Protein AF-X1E835-F1 (afdb_monomer_lite)

pLDDT: mean 95.07, std 3.06, range [75.44, 98.19]

Radius of gyration: 13.01 Å; chains: 1; bounding box: 33×22×33 Å

Secondary structure (DSSP, 8-state):
----------TT--TTS-EEEEEE--SEEEEEEEE-PPTTSTT--EEEEEETTEEEES-STT--EE-SS--EEEEEEEEE-SSS-EEEEEE-

Foldseek 3Di:
DDWDDDWDWDPPQDLVHWGKDKTADDQFWQFKDKDFAEADPQQPKWKFKDDPRDTPPPPDPPDTDTDHGDMDMDTDTGGDHDPPRMIMITMD

Sequence (92 aa):
MLFQASITIPKSTPESNPTFATMTIAHGIITKMMVRPRAGHAALAHLVILHHGHQIAPSTENMEFHGDTFPIDWEEYYESYQPPYELRLKGW

Structure (mmCIF, N/CA/C/O backbone):
data_AF-X1E835-F1
#
_entry.id   AF-X1E835-F1
#
loop_
_atom_site.group_PDB
_atom_site.id
_atom_site.type_symbol
_atom_site.label_atom_id
_atom_site.label_alt_id
_atom_site.label_comp_id
_atom_site.label_asym_id
_atom_site.label_entity_id
_atom_site.label_seq_id
_atom_site.pdbx_PDB_ins_code
_atom_site.Cartn_x
_atom_site.Cartn_y
_atom_site.Cartn_z
_atom_site.occupancy
_atom_site.B_iso_or_equiv
_atom_site.auth_seq_id
_atom_site.auth_comp_id
_atom_site.auth_asym_id
_atom_site.auth_atom_id
_atom_site.pdbx_PDB_model_num
ATOM 1 N N . MET A 1 1 ? -17.797 0.729 2.041 1.00 75.44 1 MET A N 1
ATOM 2 C CA . MET A 1 1 ? -17.535 1.943 1.233 1.00 75.44 1 MET A CA 1
ATOM 3 C C . MET A 1 1 ? -16.260 1.708 0.437 1.00 75.44 1 MET A C 1
ATOM 5 O O . MET A 1 1 ? -15.398 1.006 0.948 1.00 75.44 1 MET A O 1
ATOM 9 N N . LEU A 1 2 ? -16.158 2.214 -0.795 1.00 89.75 2 LEU A N 1
ATOM 10 C CA . LEU A 1 2 ? -14.980 2.029 -1.650 1.00 89.75 2 LEU A CA 1
ATOM 11 C C . LEU A 1 2 ? -14.302 3.381 -1.880 1.00 89.75 2 LEU A C 1
ATOM 13 O O . LEU A 1 2 ? -14.970 4.343 -2.251 1.00 89.75 2 LEU A O 1
ATOM 17 N N . PHE A 1 3 ? -12.989 3.426 -1.669 1.00 95.00 3 PHE A N 1
ATOM 18 C CA . PHE A 1 3 ? -12.138 4.592 -1.898 1.00 95.00 3 PHE A CA 1
ATOM 19 C C . PHE A 1 3 ? -11.059 4.240 -2.915 1.00 95.00 3 PHE A C 1
ATOM 21 O O . PHE A 1 3 ? -10.649 3.083 -3.013 1.00 95.00 3 PHE A O 1
ATOM 28 N N . GLN A 1 4 ? -10.602 5.233 -3.671 1.00 96.19 4 GLN A N 1
ATOM 29 C CA . GLN A 1 4 ? -9.553 5.046 -4.662 1.00 96.19 4 GLN A CA 1
ATOM 30 C C . GLN A 1 4 ? -8.703 6.309 -4.771 1.00 96.19 4 GLN A C 1
ATOM 32 O O . GLN A 1 4 ? -9.227 7.419 -4.833 1.00 96.19 4 GLN A O 1
ATOM 37 N N . ALA A 1 5 ? -7.395 6.114 -4.887 1.00 96.62 5 ALA A N 1
ATOM 38 C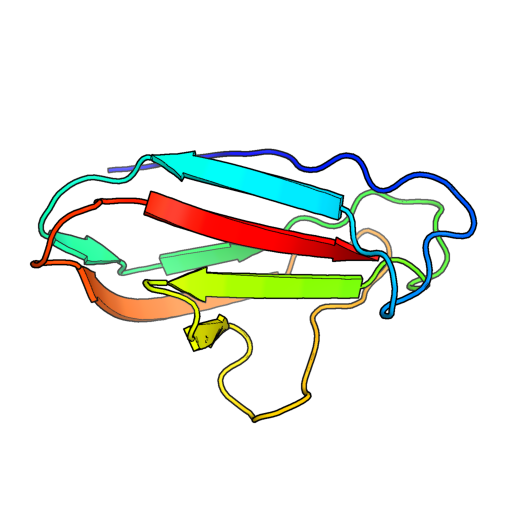 CA . ALA A 1 5 ? -6.448 7.121 -5.335 1.00 96.62 5 ALA A CA 1
ATOM 39 C C . ALA A 1 5 ? -5.486 6.504 -6.357 1.00 96.62 5 ALA A C 1
ATOM 41 O O . ALA A 1 5 ? -5.436 5.287 -6.548 1.00 96.62 5 ALA A O 1
ATOM 42 N N . SER A 1 6 ? -4.740 7.347 -7.059 1.00 96.75 6 SER A N 1
ATOM 43 C CA . SER A 1 6 ? -3.680 6.925 -7.973 1.00 96.75 6 SER A CA 1
ATOM 44 C C . SER A 1 6 ? -2.451 7.787 -7.736 1.00 96.75 6 SER A C 1
ATOM 46 O O . SER A 1 6 ? -2.571 8.978 -7.458 1.00 96.75 6 SER A O 1
ATOM 48 N N . ILE A 1 7 ? -1.279 7.172 -7.845 1.00 96.88 7 ILE A N 1
ATOM 49 C CA . ILE A 1 7 ? 0.016 7.839 -7.767 1.00 96.88 7 ILE A CA 1
ATOM 50 C C . ILE A 1 7 ? 0.738 7.635 -9.097 1.00 96.88 7 ILE A C 1
ATOM 52 O O . ILE A 1 7 ? 0.744 6.533 -9.644 1.00 96.88 7 ILE A O 1
ATOM 56 N N . THR A 1 8 ? 1.324 8.708 -9.620 1.00 96.50 8 THR A N 1
ATOM 57 C CA . THR A 1 8 ? 2.186 8.660 -10.802 1.00 96.50 8 THR A CA 1
ATOM 58 C C . THR A 1 8 ? 3.617 8.806 -10.325 1.00 96.50 8 THR A C 1
ATOM 60 O O . THR A 1 8 ? 3.988 9.877 -9.855 1.00 96.50 8 THR A O 1
ATOM 63 N N . ILE A 1 9 ? 4.400 7.738 -10.438 1.00 96.69 9 ILE A N 1
ATOM 64 C CA . ILE A 1 9 ? 5.818 7.721 -10.078 1.00 96.69 9 ILE A CA 1
ATOM 65 C C . ILE A 1 9 ? 6.618 8.043 -11.350 1.00 96.69 9 ILE A C 1
ATOM 67 O O . ILE A 1 9 ? 6.516 7.295 -12.329 1.00 96.69 9 ILE A O 1
ATOM 71 N N . PRO A 1 10 ? 7.346 9.173 -11.407 1.00 96.06 10 PRO A N 1
ATOM 72 C CA . PRO A 1 10 ? 8.206 9.482 -12.542 1.00 96.06 10 PRO A CA 1
ATOM 73 C C . PRO A 1 10 ? 9.304 8.430 -12.738 1.00 96.06 10 PRO A C 1
ATOM 75 O O . PRO A 1 10 ? 9.693 7.709 -11.827 1.00 96.06 10 PRO A O 1
ATOM 78 N N . LYS A 1 11 ? 9.855 8.354 -13.951 1.00 94.31 11 LYS A N 1
ATOM 79 C CA . LYS A 1 11 ? 11.011 7.488 -14.202 1.00 94.31 11 LYS A CA 1
ATOM 80 C C . LYS A 1 11 ? 12.211 7.957 -13.367 1.00 94.31 11 LYS A C 1
ATOM 82 O O . LYS A 1 11 ? 12.460 9.158 -13.281 1.00 94.31 11 LYS A O 1
ATOM 87 N N . SER A 1 12 ? 12.995 7.006 -12.858 1.00 94.81 12 SER A N 1
ATOM 88 C CA . SER A 1 12 ? 14.221 7.266 -12.088 1.00 94.81 12 SER A CA 1
ATOM 89 C C . SER A 1 12 ? 13.97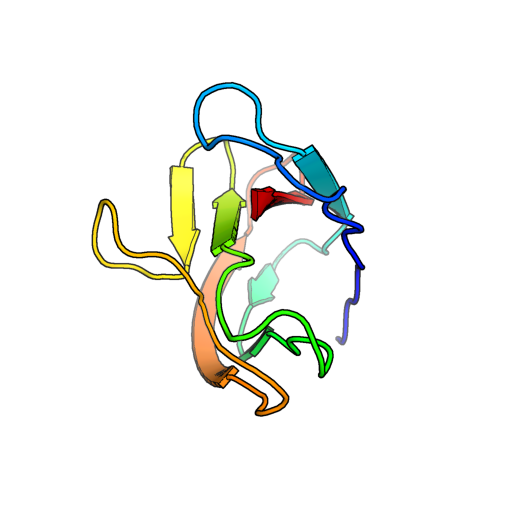8 8.033 -10.782 1.00 94.81 12 SER A C 1
ATOM 91 O O . SER A 1 12 ? 14.812 8.847 -10.384 1.00 94.81 12 SER A O 1
ATOM 93 N N . THR A 1 13 ? 12.846 7.795 -10.121 1.00 97.75 13 THR A N 1
ATOM 94 C CA . THR A 1 13 ? 12.580 8.313 -8.779 1.00 97.75 13 THR A CA 1
ATOM 95 C C . THR A 1 13 ? 13.320 7.442 -7.751 1.00 97.75 13 THR A C 1
ATOM 97 O O . THR A 1 13 ? 13.121 6.236 -7.705 1.00 97.75 13 THR A O 1
ATOM 100 N N . PRO A 1 14 ? 14.262 7.991 -6.965 1.00 97.12 14 PRO A N 1
ATOM 101 C CA . PRO A 1 14 ? 14.941 7.216 -5.933 1.00 97.12 14 PRO A CA 1
ATOM 102 C C . PRO A 1 14 ? 14.122 7.213 -4.639 1.00 97.12 14 PRO A C 1
ATOM 104 O O . PRO A 1 14 ? 13.403 8.169 -4.349 1.00 97.12 14 PRO A O 1
ATOM 107 N N . GLU A 1 15 ? 14.314 6.200 -3.795 1.00 96.25 15 GLU A N 1
ATOM 108 C CA . GLU A 1 15 ? 13.656 6.131 -2.482 1.00 96.25 15 GLU A CA 1
ATOM 109 C C . GLU A 1 15 ? 13.967 7.352 -1.596 1.00 96.25 15 GLU A C 1
ATOM 111 O O . GLU A 1 15 ? 13.126 7.803 -0.818 1.00 96.25 15 GLU A O 1
ATOM 116 N N . SER A 1 16 ? 15.164 7.930 -1.749 1.00 96.75 16 SER A N 1
ATOM 117 C CA . SER A 1 16 ? 15.594 9.144 -1.045 1.00 96.75 16 SER A CA 1
ATOM 118 C C . SER A 1 16 ? 14.856 10.415 -1.484 1.00 96.75 16 SER A C 1
ATOM 120 O O . SER A 1 16 ? 14.925 11.426 -0.786 1.00 96.75 16 SER A O 1
ATOM 122 N N . ASN A 1 17 ? 14.144 10.380 -2.614 1.00 97.62 17 ASN A N 1
ATOM 123 C CA . ASN A 1 17 ? 13.310 11.472 -3.110 1.00 97.62 17 ASN A CA 1
ATOM 124 C C . ASN A 1 17 ? 12.000 10.920 -3.711 1.00 97.62 17 ASN A C 1
ATOM 126 O O . ASN A 1 17 ? 11.819 10.967 -4.932 1.00 97.62 17 ASN A O 1
ATOM 130 N N . PRO A 1 18 ? 11.103 10.365 -2.874 1.00 97.88 18 PRO A N 1
ATOM 131 C CA . PRO A 1 18 ? 9.921 9.651 -3.330 1.00 97.88 18 PRO A CA 1
ATOM 132 C C . PRO A 1 18 ? 8.789 10.614 -3.710 1.00 97.88 18 PRO A C 1
ATOM 134 O O . PRO A 1 18 ? 8.704 11.751 -3.242 1.00 97.88 18 PRO A O 1
ATOM 137 N N . THR A 1 19 ? 7.858 10.120 -4.517 1.00 98.12 19 THR A N 1
ATOM 138 C CA . THR A 1 19 ? 6.597 10.797 -4.827 1.00 98.12 19 THR A CA 1
ATOM 139 C C . THR A 1 19 ? 5.531 10.424 -3.800 1.00 98.12 19 THR A C 1
ATOM 141 O O . THR A 1 19 ? 5.480 9.290 -3.320 1.00 98.12 19 THR A O 1
ATOM 144 N N . PHE A 1 20 ? 4.646 11.370 -3.481 1.00 98.06 20 PHE A N 1
ATOM 145 C CA . PHE A 1 20 ? 3.525 11.137 -2.576 1.00 98.06 20 PHE A CA 1
ATOM 146 C C . PHE A 1 20 ? 2.180 11.428 -3.237 1.00 98.06 20 PHE A C 1
ATOM 148 O O . PHE A 1 20 ? 2.050 12.375 -4.010 1.00 98.06 20 PHE A O 1
ATOM 155 N N . ALA A 1 21 ? 1.163 10.657 -2.860 1.00 98.19 21 ALA A N 1
ATOM 156 C CA . ALA A 1 21 ? -0.240 10.966 -3.118 1.00 98.19 21 ALA A CA 1
ATOM 157 C C . ALA A 1 21 ? -1.067 10.729 -1.849 1.00 98.19 21 ALA A C 1
ATOM 159 O O . ALA A 1 21 ? -0.739 9.858 -1.046 1.00 98.19 21 ALA A O 1
ATOM 160 N N . THR A 1 22 ? -2.144 11.488 -1.671 1.00 97.75 22 THR A N 1
ATOM 161 C CA . THR A 1 22 ? -3.030 11.366 -0.507 1.00 97.75 22 THR A CA 1
ATOM 162 C C . THR A 1 22 ? -4.378 10.801 -0.937 1.00 97.75 22 THR A C 1
ATOM 164 O O . THR A 1 22 ? -4.958 11.248 -1.926 1.00 97.75 22 THR A O 1
ATOM 167 N N . MET A 1 23 ? -4.883 9.826 -0.186 1.00 96.69 23 MET A N 1
ATOM 168 C CA . MET A 1 23 ? -6.208 9.240 -0.348 1.00 96.69 23 MET A CA 1
ATOM 169 C C . MET A 1 23 ? -7.054 9.553 0.880 1.00 96.69 23 MET A C 1
ATOM 171 O O . MET A 1 23 ? -6.797 9.025 1.959 1.00 96.69 23 MET A O 1
ATOM 175 N N . THR A 1 24 ? -8.081 10.381 0.718 1.00 96.38 24 THR A N 1
ATOM 176 C CA . THR A 1 24 ? -9.051 10.637 1.787 1.00 96.38 24 THR A CA 1
ATOM 177 C C . THR A 1 24 ? -9.949 9.418 1.982 1.00 96.38 24 THR A C 1
ATOM 179 O O . THR A 1 24 ? -10.503 8.881 1.020 1.00 96.38 24 THR A O 1
ATOM 182 N N . ILE A 1 25 ? -10.097 8.997 3.233 1.00 95.38 25 ILE A N 1
ATOM 183 C CA . ILE A 1 25 ? -10.957 7.896 3.669 1.00 95.38 25 ILE A CA 1
ATOM 184 C C . ILE A 1 25 ? -12.013 8.414 4.658 1.00 95.38 25 ILE A C 1
ATOM 186 O O . ILE A 1 25 ? -12.042 9.598 4.993 1.00 95.38 25 ILE A O 1
ATOM 190 N N . ALA A 1 26 ? -12.919 7.545 5.103 1.00 94.62 26 ALA A N 1
ATOM 191 C CA . ALA A 1 26 ? -13.873 7.863 6.165 1.00 94.62 26 ALA A CA 1
ATOM 192 C C . ALA A 1 26 ? -13.415 7.280 7.503 1.00 94.62 26 ALA A C 1
ATOM 194 O O . ALA A 1 26 ? -12.698 6.282 7.539 1.00 94.62 26 ALA A O 1
ATOM 195 N N . HIS A 1 27 ? -13.922 7.866 8.587 1.00 95.38 27 HIS A N 1
ATOM 196 C CA . HIS A 1 27 ? -13.875 7.275 9.919 1.00 95.38 27 HIS A CA 1
ATOM 197 C C . HIS A 1 27 ? -14.477 5.861 9.906 1.00 95.38 27 HIS A C 1
ATOM 199 O O . HIS A 1 27 ? -15.646 5.690 9.541 1.00 95.38 27 HIS A O 1
ATOM 205 N N . GLY A 1 28 ? -13.713 4.857 10.334 1.00 95.38 28 GLY A N 1
ATOM 206 C CA . GLY A 1 28 ? -14.183 3.475 10.389 1.00 95.38 28 GLY A CA 1
ATOM 207 C C . GLY A 1 28 ? -13.064 2.444 10.292 1.00 95.38 28 GLY A C 1
ATOM 208 O O . GLY A 1 28 ? -11.925 2.711 10.658 1.00 95.38 28 GLY A O 1
ATOM 209 N N . ILE A 1 29 ? -13.408 1.255 9.797 1.00 96.00 29 ILE A N 1
ATOM 210 C CA . ILE A 1 29 ? -12.487 0.124 9.641 1.00 96.00 29 ILE A CA 1
ATOM 211 C C . ILE A 1 29 ? -12.288 -0.145 8.150 1.00 96.00 29 ILE A C 1
ATOM 213 O O . ILE A 1 29 ? -13.258 -0.289 7.401 1.00 96.00 29 ILE A O 1
ATOM 217 N N . ILE A 1 30 ? -11.032 -0.225 7.719 1.00 95.69 30 ILE A N 1
ATOM 218 C CA . ILE A 1 30 ? -10.659 -0.712 6.394 1.00 95.69 30 ILE A CA 1
ATOM 219 C C . ILE A 1 30 ? -10.692 -2.232 6.453 1.00 95.69 30 ILE A C 1
ATOM 221 O O . ILE A 1 30 ? -9.915 -2.846 7.180 1.00 95.69 30 ILE A O 1
ATOM 225 N N . THR A 1 31 ? -11.599 -2.822 5.681 1.00 96.88 31 THR A N 1
ATOM 226 C CA . THR A 1 31 ? -11.802 -4.275 5.662 1.00 96.88 31 THR A CA 1
ATOM 227 C C . THR A 1 31 ? -11.103 -4.969 4.496 1.00 96.88 31 THR A C 1
ATOM 229 O O . THR A 1 31 ? -11.014 -6.188 4.457 1.00 96.88 31 THR A O 1
ATOM 232 N N . LYS A 1 32 ? -10.659 -4.208 3.491 1.00 96.38 32 LYS A N 1
ATOM 233 C CA . LYS A 1 32 ? -10.024 -4.744 2.286 1.00 96.38 32 LYS A CA 1
ATOM 234 C C . LYS A 1 32 ? -9.119 -3.702 1.652 1.00 96.38 32 LYS A C 1
ATOM 236 O O . LYS A 1 32 ? -9.524 -2.545 1.507 1.00 96.38 32 LYS A O 1
ATOM 241 N N . MET A 1 33 ? -7.939 -4.127 1.216 1.00 96.19 33 MET A N 1
ATOM 242 C CA . MET A 1 33 ? -7.016 -3.299 0.445 1.00 96.19 33 MET A CA 1
ATOM 243 C C . MET A 1 33 ? -6.737 -3.926 -0.921 1.00 96.19 33 MET A C 1
ATOM 245 O O . MET A 1 33 ? -6.772 -5.143 -1.099 1.00 96.19 33 MET A O 1
ATOM 249 N N . MET A 1 34 ? -6.500 -3.066 -1.911 1.00 96.50 34 MET A N 1
ATOM 250 C CA . MET A 1 34 ? -6.166 -3.459 -3.277 1.00 96.50 34 MET A CA 1
ATOM 251 C C . MET A 1 34 ? -5.116 -2.501 -3.835 1.00 96.50 34 MET A C 1
ATOM 253 O O . MET A 1 34 ? -5.374 -1.304 -3.968 1.00 96.50 34 MET A O 1
ATOM 257 N N . VAL A 1 35 ? -3.965 -3.034 -4.228 1.00 96.31 35 VAL A N 1
ATOM 258 C CA . VAL A 1 35 ? -2.922 -2.321 -4.970 1.00 96.31 35 VAL A CA 1
ATOM 259 C C . VAL A 1 35 ? -2.935 -2.829 -6.408 1.00 96.31 35 VAL A C 1
ATOM 261 O O . VAL A 1 35 ? -2.976 -4.031 -6.656 1.00 96.31 35 VAL A O 1
ATOM 264 N N . ARG A 1 36 ? -2.946 -1.914 -7.382 1.00 95.69 36 ARG A N 1
ATOM 265 C CA . ARG A 1 36 ? -3.046 -2.249 -8.813 1.00 95.69 36 ARG A CA 1
ATOM 266 C C . ARG A 1 36 ? -1.877 -1.641 -9.597 1.00 95.69 36 ARG A C 1
ATOM 2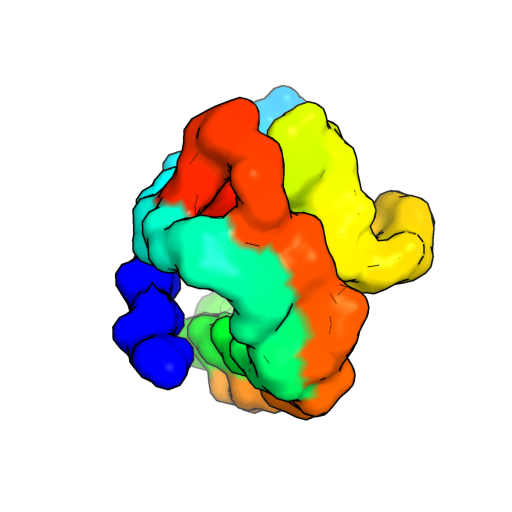68 O O . ARG A 1 36 ? -2.046 -0.555 -10.159 1.00 95.69 36 ARG A O 1
ATOM 275 N N . PRO A 1 37 ? -0.707 -2.306 -9.633 1.00 93.88 37 PRO A N 1
ATOM 276 C CA . PRO A 1 37 ? 0.420 -1.896 -10.467 1.00 93.88 37 PRO A CA 1
ATOM 277 C C . PRO A 1 37 ? 0.017 -1.827 -11.945 1.00 93.88 37 PRO A C 1
ATOM 279 O O . PRO A 1 37 ? -0.762 -2.649 -12.434 1.00 93.88 37 PRO A O 1
ATOM 282 N N . ARG A 1 38 ? 0.529 -0.833 -12.673 1.00 92.56 38 ARG A N 1
ATOM 283 C CA . ARG A 1 38 ? 0.325 -0.733 -14.126 1.00 92.56 38 ARG A CA 1
ATOM 284 C C . ARG A 1 38 ? 1.404 -1.537 -14.841 1.00 92.56 38 ARG A C 1
ATOM 286 O O . ARG A 1 38 ? 2.516 -1.646 -14.352 1.00 92.56 38 ARG A O 1
ATOM 293 N N . ALA A 1 39 ? 1.081 -2.091 -16.003 1.00 92.69 39 ALA A N 1
ATOM 294 C CA . ALA A 1 39 ? 2.062 -2.832 -16.783 1.00 92.69 39 ALA A CA 1
ATOM 295 C C . ALA A 1 39 ? 3.186 -1.917 -17.310 1.00 92.69 39 ALA A C 1
ATOM 297 O O . ALA A 1 39 ? 2.923 -0.764 -17.666 1.00 92.69 39 ALA A O 1
ATOM 298 N N . GLY A 1 40 ? 4.401 -2.454 -17.451 1.00 90.69 40 GLY A N 1
ATOM 299 C CA . GLY A 1 40 ? 5.464 -1.850 -18.269 1.00 90.69 40 GLY A CA 1
ATOM 300 C C . GLY A 1 40 ? 6.590 -1.156 -17.504 1.00 90.69 40 GLY A C 1
ATOM 301 O O . GLY A 1 40 ? 7.443 -0.527 -18.129 1.00 90.69 40 GLY A O 1
ATOM 302 N N . HIS A 1 41 ? 6.621 -1.282 -16.177 1.00 90.44 41 HIS A N 1
ATOM 303 C CA . HIS A 1 41 ? 7.715 -0.775 -15.344 1.00 90.44 41 HIS A CA 1
ATOM 304 C C . HIS A 1 41 ? 8.621 -1.881 -14.775 1.00 90.44 41 HIS A C 1
ATOM 306 O O . HIS A 1 41 ? 9.462 -1.583 -13.933 1.00 90.44 41 HIS A O 1
ATOM 312 N N . ALA A 1 42 ? 8.475 -3.139 -15.218 1.00 92.69 42 ALA A N 1
ATOM 313 C CA . ALA A 1 42 ? 9.357 -4.262 -14.873 1.00 92.69 42 ALA A CA 1
ATOM 314 C C . ALA A 1 42 ? 9.556 -4.459 -13.357 1.00 92.69 42 ALA A C 1
ATOM 316 O O . ALA A 1 42 ? 10.650 -4.785 -12.908 1.00 92.69 42 ALA A O 1
ATOM 317 N N . ALA A 1 43 ? 8.500 -4.216 -12.569 1.00 92.38 43 ALA A N 1
ATOM 318 C CA . ALA A 1 43 ? 8.519 -4.246 -11.103 1.00 92.38 43 ALA A CA 1
ATOM 319 C C . ALA A 1 43 ? 9.523 -3.281 -10.431 1.00 92.38 43 ALA A C 1
ATOM 321 O O . ALA A 1 43 ? 9.837 -3.459 -9.263 1.00 92.38 43 ALA A O 1
ATOM 322 N N . LEU A 1 44 ? 9.978 -2.240 -11.139 1.00 94.75 44 LEU A N 1
ATOM 323 C CA . LEU A 1 44 ? 10.887 -1.206 -10.616 1.00 94.75 44 LEU A CA 1
ATOM 324 C C . LEU A 1 44 ? 10.177 -0.038 -9.922 1.00 94.75 44 LEU A C 1
ATOM 326 O O . LEU A 1 44 ? 10.840 0.896 -9.495 1.00 94.75 44 LEU A O 1
ATOM 330 N N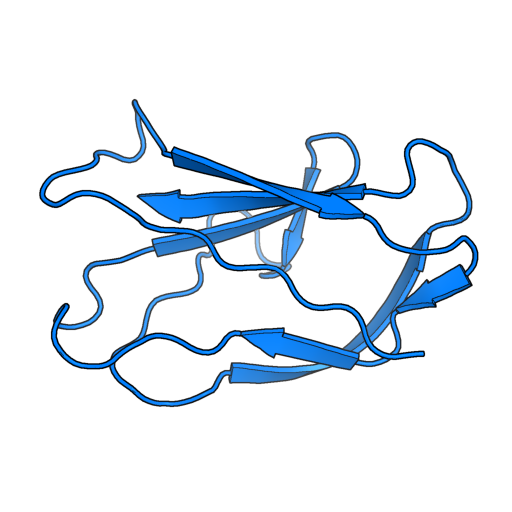 . ALA A 1 45 ? 8.843 -0.042 -9.896 1.00 95.44 45 ALA A N 1
ATOM 331 C CA . ALA A 1 45 ? 8.075 0.957 -9.170 1.00 95.44 45 ALA A CA 1
ATOM 332 C C . ALA A 1 45 ? 7.679 0.354 -7.827 1.00 95.44 45 ALA A C 1
ATOM 334 O O . ALA A 1 45 ? 7.061 -0.717 -7.784 1.00 95.44 45 ALA A O 1
ATOM 335 N N . HIS A 1 46 ? 8.032 1.059 -6.765 1.00 96.75 46 HIS A N 1
ATOM 336 C CA . HIS A 1 46 ? 7.856 0.631 -5.391 1.00 96.75 46 HIS A CA 1
ATOM 337 C C . HIS A 1 46 ? 6.774 1.484 -4.730 1.00 96.75 46 HIS A C 1
ATOM 339 O O . HIS A 1 46 ? 6.581 2.656 -5.069 1.00 96.75 46 HIS A O 1
ATOM 345 N N . LEU A 1 47 ? 6.030 0.901 -3.793 1.00 97.62 47 LEU A N 1
ATOM 346 C CA . LEU A 1 47 ? 4.958 1.589 -3.083 1.00 97.62 47 LEU A CA 1
ATOM 347 C C . LEU A 1 47 ? 4.863 1.125 -1.631 1.00 97.62 47 LEU A C 1
ATOM 349 O O . LEU A 1 47 ? 4.852 -0.068 -1.337 1.00 97.62 47 LEU A O 1
ATOM 353 N N . VAL A 1 48 ? 4.673 2.087 -0.735 1.00 97.94 48 VAL A N 1
ATOM 354 C CA . VAL A 1 48 ? 4.295 1.875 0.663 1.00 97.94 48 VAL A CA 1
ATOM 355 C C . VAL A 1 48 ? 3.079 2.745 0.983 1.00 97.94 48 VAL A C 1
ATOM 357 O O . VAL A 1 48 ? 2.967 3.883 0.518 1.00 97.94 48 VAL A O 1
ATOM 360 N N . ILE A 1 49 ? 2.155 2.216 1.781 1.00 97.50 49 ILE A N 1
ATOM 361 C CA . ILE A 1 49 ? 0.978 2.931 2.279 1.00 97.50 49 ILE A CA 1
ATOM 362 C C . ILE A 1 49 ? 1.220 3.309 3.737 1.00 97.50 49 ILE A C 1
ATOM 364 O O . ILE A 1 49 ? 1.509 2.458 4.584 1.00 97.50 49 ILE A O 1
ATOM 368 N N . LEU A 1 50 ? 1.078 4.600 4.017 1.00 97.25 50 LEU A N 1
ATOM 369 C CA . LEU A 1 50 ? 1.299 5.203 5.319 1.00 97.25 50 LEU A CA 1
ATOM 370 C C . LEU A 1 50 ? -0.017 5.729 5.906 1.00 97.25 50 LEU A C 1
ATOM 372 O O . LEU A 1 50 ? -0.829 6.320 5.193 1.00 97.25 50 LEU A O 1
ATOM 376 N N . HIS A 1 51 ? -0.177 5.615 7.219 1.00 96.06 51 HIS A N 1
ATOM 377 C CA . HIS A 1 51 ? -1.198 6.313 8.003 1.00 96.06 51 HIS A CA 1
ATOM 378 C C . HIS A 1 51 ? -0.509 6.995 9.184 1.00 96.06 51 HIS A C 1
ATOM 380 O O . HIS A 1 51 ? 0.314 6.378 9.858 1.00 96.06 51 HIS A O 1
ATOM 386 N N . HIS A 1 52 ? -0.769 8.290 9.390 1.00 94.75 52 HIS A N 1
ATOM 387 C CA . HIS A 1 52 ? -0.076 9.114 10.399 1.00 94.75 52 HIS A CA 1
ATOM 388 C C . HIS A 1 52 ? 1.461 9.027 10.337 1.00 94.75 52 HIS A C 1
ATOM 390 O O . HIS A 1 52 ? 2.142 9.100 11.352 1.00 94.75 52 HIS A O 1
ATOM 396 N N . GLY A 1 53 ? 2.019 8.851 9.134 1.00 93.31 53 GLY A N 1
ATOM 397 C CA . GLY A 1 53 ? 3.466 8.723 8.913 1.00 93.31 53 GLY A CA 1
ATOM 398 C C . GLY A 1 53 ? 4.045 7.324 9.149 1.00 93.31 53 GLY A C 1
ATOM 399 O O . GLY A 1 53 ? 5.216 7.113 8.847 1.00 93.31 53 GLY A O 1
ATOM 400 N N . HIS A 1 54 ? 3.244 6.362 9.609 1.00 94.44 54 HIS A N 1
ATOM 401 C CA . HIS A 1 54 ? 3.667 4.981 9.833 1.00 94.44 54 HIS A CA 1
ATOM 402 C C . HIS A 1 54 ? 3.242 4.070 8.689 1.00 94.44 54 HIS A C 1
ATOM 404 O O . HIS A 1 54 ? 2.132 4.192 8.174 1.00 94.44 54 HIS A O 1
ATOM 410 N N . GLN A 1 55 ? 4.111 3.132 8.322 1.00 96.06 55 GLN A N 1
ATOM 411 C CA . GLN A 1 55 ? 3.807 2.095 7.346 1.00 96.06 55 GLN A CA 1
ATOM 412 C C . GLN A 1 55 ? 2.763 1.125 7.897 1.00 96.06 55 GLN A C 1
ATOM 414 O O . GLN A 1 55 ? 2.960 0.517 8.945 1.00 96.06 55 GLN A O 1
ATOM 419 N N . ILE A 1 56 ? 1.653 0.996 7.170 1.00 95.75 56 ILE A N 1
ATOM 420 C CA . ILE A 1 56 ? 0.578 0.048 7.493 1.00 95.75 56 ILE A CA 1
ATOM 421 C C . ILE A 1 56 ? 0.528 -1.106 6.494 1.00 95.75 56 ILE A C 1
ATOM 423 O O . ILE A 1 56 ? 0.138 -2.215 6.849 1.00 95.75 56 ILE A O 1
ATOM 427 N N . ALA A 1 57 ? 0.943 -0.849 5.250 1.00 96.38 57 ALA A N 1
ATOM 428 C CA . ALA A 1 57 ? 0.966 -1.840 4.192 1.00 96.38 57 ALA A CA 1
ATOM 429 C C . ALA A 1 57 ? 2.142 -1.576 3.228 1.00 96.38 57 ALA A C 1
ATOM 431 O O . ALA A 1 57 ? 2.246 -0.460 2.706 1.00 96.38 57 ALA A O 1
ATOM 432 N N . PRO A 1 58 ? 2.996 -2.580 2.956 1.00 96.62 58 PRO A N 1
ATOM 433 C CA . PRO A 1 58 ? 3.030 -3.904 3.599 1.00 96.62 58 PRO A CA 1
ATOM 434 C C . PRO A 1 58 ? 3.332 -3.817 5.107 1.00 96.62 58 PRO A C 1
ATOM 436 O O . PRO A 1 58 ? 3.903 -2.833 5.557 1.00 96.62 58 PRO A O 1
ATOM 439 N N . SER A 1 59 ? 2.945 -4.809 5.910 1.00 93.12 59 SER A N 1
ATOM 440 C CA . SER A 1 59 ? 3.073 -4.711 7.379 1.00 93.12 59 SER A CA 1
ATOM 441 C C . SER A 1 59 ? 4.480 -5.012 7.910 1.00 93.12 59 SER A C 1
ATOM 443 O O . SER A 1 59 ? 4.809 -4.632 9.030 1.00 93.12 59 SER A O 1
ATOM 445 N N . THR A 1 60 ? 5.315 -5.704 7.132 1.00 94.25 60 THR A N 1
ATOM 446 C CA . THR A 1 60 ? 6.721 -5.927 7.485 1.00 94.25 60 THR A CA 1
ATOM 447 C C . THR A 1 60 ? 7.514 -4.644 7.263 1.00 94.25 60 THR A C 1
ATOM 449 O O . THR A 1 60 ? 7.442 -4.048 6.191 1.00 94.25 60 THR A O 1
ATOM 452 N N . GLU A 1 61 ? 8.285 -4.225 8.265 1.00 89.31 61 GLU A N 1
ATOM 453 C CA . GLU A 1 61 ? 9.134 -3.036 8.174 1.00 89.31 61 GLU A CA 1
ATOM 454 C C . GLU A 1 61 ? 10.122 -3.152 7.002 1.00 89.31 61 GLU A C 1
ATOM 456 O O . GLU A 1 61 ? 10.721 -4.207 6.789 1.00 89.31 61 GLU A O 1
ATOM 461 N N . ASN A 1 62 ? 10.279 -2.068 6.237 1.00 90.81 62 ASN A N 1
ATOM 462 C CA . ASN A 1 62 ? 11.100 -1.998 5.018 1.00 90.81 62 ASN A CA 1
ATOM 463 C C . ASN A 1 62 ? 10.662 -2.936 3.880 1.00 90.81 62 ASN A C 1
ATOM 465 O O . ASN A 1 62 ? 11.378 -3.071 2.892 1.00 90.81 62 ASN A O 1
ATOM 469 N N . MET A 1 63 ? 9.502 -3.587 3.989 1.00 95.81 63 MET A N 1
ATOM 470 C CA . MET A 1 63 ? 8.893 -4.261 2.850 1.00 95.81 63 MET A CA 1
ATOM 471 C C . MET A 1 63 ? 8.119 -3.244 2.013 1.00 95.81 63 MET A C 1
ATOM 473 O O . MET A 1 63 ? 7.470 -2.342 2.541 1.00 95.81 63 MET A O 1
ATOM 477 N N . GLU A 1 64 ? 8.131 -3.431 0.703 1.00 96.31 64 GLU A N 1
ATOM 478 C CA . GLU A 1 64 ? 7.464 -2.564 -0.262 1.00 96.31 64 GLU A CA 1
ATOM 479 C C . GLU A 1 64 ? 6.632 -3.382 -1.245 1.00 96.31 64 GLU A C 1
ATOM 481 O O . GLU A 1 64 ? 6.936 -4.537 -1.553 1.00 96.31 64 GLU A O 1
ATOM 486 N N . PHE A 1 65 ? 5.560 -2.780 -1.749 1.00 96.12 65 PHE A N 1
ATOM 487 C CA . PHE A 1 65 ? 4.857 -3.335 -2.890 1.00 96.12 65 PHE A CA 1
ATOM 488 C C . PHE A 1 65 ? 5.661 -3.052 -4.147 1.00 96.12 65 PHE A C 1
ATOM 490 O O . PHE A 1 65 ? 5.917 -1.899 -4.481 1.00 96.12 65 PHE A O 1
ATOM 497 N N . HIS A 1 66 ? 5.979 -4.109 -4.876 1.00 93.88 66 HIS A N 1
ATOM 498 C CA . HIS A 1 66 ? 6.505 -4.043 -6.225 1.00 93.88 66 HIS A CA 1
ATOM 499 C C . HIS A 1 66 ? 5.857 -5.165 -7.043 1.00 93.88 66 HIS A C 1
ATOM 501 O O . HIS A 1 66 ? 5.457 -6.205 -6.518 1.00 93.88 66 HIS A O 1
ATOM 507 N N . GLY A 1 67 ? 5.704 -4.954 -8.341 1.00 89.56 67 GLY A N 1
ATOM 508 C CA . GLY A 1 67 ? 5.067 -5.920 -9.230 1.00 89.56 67 GLY A CA 1
ATOM 509 C C . GLY A 1 67 ? 4.901 -5.337 -10.618 1.00 89.56 67 GLY A C 1
ATOM 510 O O . GLY A 1 67 ? 5.047 -4.138 -10.800 1.00 89.56 67 GLY A O 1
ATOM 511 N N . ASP A 1 68 ? 4.609 -6.164 -11.609 1.00 88.19 68 ASP A N 1
ATOM 512 C CA . ASP A 1 68 ? 4.315 -5.699 -12.962 1.00 88.19 68 ASP A CA 1
ATOM 513 C C . ASP A 1 68 ? 2.977 -6.314 -13.371 1.00 88.19 68 ASP A C 1
ATOM 515 O O . ASP A 1 68 ? 2.858 -7.535 -13.459 1.00 88.19 68 ASP A O 1
ATOM 519 N N . THR A 1 69 ? 1.958 -5.476 -13.586 1.00 90.00 69 THR A N 1
ATOM 520 C CA . THR A 1 69 ? 0.604 -5.848 -14.055 1.00 90.00 69 THR A CA 1
ATOM 521 C C . THR A 1 69 ? -0.359 -6.473 -13.035 1.00 90.00 69 THR A C 1
ATOM 523 O O . THR A 1 69 ? -1.540 -6.117 -13.036 1.00 90.00 69 THR A O 1
ATOM 526 N N . PHE A 1 70 ? 0.077 -7.415 -12.197 1.00 91.81 70 PHE A N 1
ATOM 527 C CA . PHE A 1 70 ? -0.862 -8.178 -11.363 1.00 91.81 70 PHE A CA 1
ATOM 528 C C . PHE A 1 70 ? -1.346 -7.394 -10.132 1.00 91.81 70 PHE A C 1
ATOM 530 O O . PHE A 1 70 ? -0.521 -6.831 -9.410 1.00 91.81 70 PHE A O 1
ATOM 537 N N . PRO A 1 71 ? -2.668 -7.361 -9.864 1.00 93.69 71 PRO A N 1
ATOM 538 C CA . PRO A 1 71 ? -3.196 -6.807 -8.625 1.00 93.69 71 PRO A CA 1
ATOM 539 C C . PRO A 1 71 ? -2.691 -7.563 -7.395 1.00 93.69 71 PRO A C 1
ATOM 541 O O . PRO A 1 71 ? -2.509 -8.778 -7.431 1.00 93.69 71 PRO A O 1
ATOM 544 N N . ILE A 1 72 ? -2.526 -6.826 -6.303 1.00 95.06 72 ILE A N 1
ATOM 545 C CA . ILE A 1 72 ? -2.243 -7.351 -4.970 1.00 95.06 72 ILE A CA 1
ATOM 546 C C . ILE A 1 72 ? -3.446 -6.977 -4.107 1.00 95.06 72 ILE A C 1
ATOM 548 O O . ILE A 1 72 ? -3.669 -5.795 -3.837 1.00 95.06 72 ILE A O 1
ATOM 552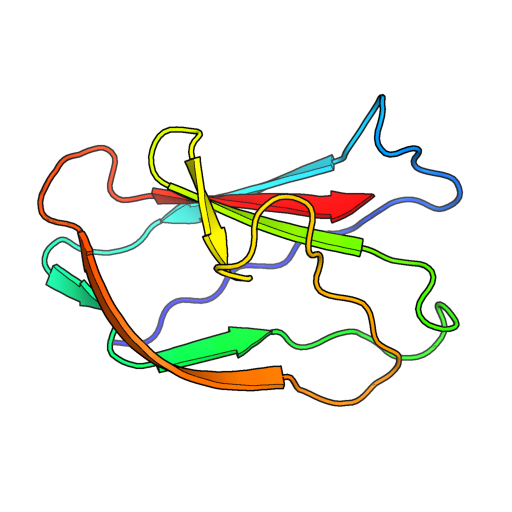 N N . ASP A 1 73 ? -4.250 -7.959 -3.714 1.00 95.25 73 ASP A N 1
ATOM 553 C CA . ASP A 1 73 ? -5.442 -7.759 -2.896 1.00 95.25 73 ASP A CA 1
ATOM 554 C C . ASP A 1 73 ? -5.475 -8.705 -1.697 1.00 95.25 73 ASP A C 1
ATOM 556 O O . ASP A 1 73 ? -5.076 -9.864 -1.784 1.00 95.25 73 ASP A O 1
ATOM 560 N N . TRP A 1 74 ? -5.925 -8.182 -0.557 1.00 96.38 74 TRP A N 1
ATOM 561 C CA . TRP A 1 74 ? -6.048 -8.940 0.683 1.00 96.38 74 TRP A CA 1
ATOM 562 C C . TRP A 1 74 ? -7.162 -8.369 1.561 1.00 96.38 74 TRP A C 1
ATOM 564 O O . TRP A 1 74 ? -7.537 -7.195 1.452 1.00 96.38 74 TRP A O 1
ATOM 574 N N . GLU A 1 75 ? -7.707 -9.228 2.418 1.00 97.00 75 GLU A N 1
ATOM 575 C CA . GLU A 1 75 ? -8.613 -8.816 3.488 1.00 97.00 75 GLU A CA 1
ATOM 576 C C . GLU A 1 75 ? -7.802 -8.179 4.615 1.00 97.00 75 GLU A C 1
ATOM 578 O O . GLU A 1 75 ? -6.718 -8.650 4.954 1.00 97.00 75 GLU A O 1
ATOM 583 N N . GLU A 1 76 ? -8.335 -7.113 5.192 1.00 95.00 76 GLU A N 1
ATOM 584 C CA . GLU A 1 76 ? -7.658 -6.302 6.196 1.00 95.00 76 GLU A CA 1
ATOM 585 C C . GLU A 1 76 ? -8.588 -6.071 7.390 1.00 95.00 76 GLU A C 1
ATOM 587 O O . GLU A 1 76 ? -9.810 -6.128 7.261 1.00 95.00 76 GLU A O 1
ATOM 592 N N . TYR A 1 77 ? -8.025 -5.782 8.557 1.00 96.19 77 TYR A N 1
ATOM 593 C CA . TYR A 1 77 ? -8.773 -5.196 9.662 1.00 96.19 77 TYR A CA 1
ATOM 594 C C . TYR A 1 77 ? -7.949 -4.046 10.235 1.00 96.19 77 TYR A C 1
ATOM 596 O O . TYR A 1 77 ? -7.158 -4.221 11.159 1.00 96.19 77 TYR A O 1
ATOM 604 N N . TYR A 1 78 ? -8.121 -2.857 9.656 1.00 95.50 78 TYR A N 1
ATOM 605 C CA . TYR A 1 78 ? -7.359 -1.678 10.055 1.00 95.50 78 TYR A CA 1
ATOM 606 C C . TYR A 1 78 ? -8.274 -0.541 10.507 1.00 95.50 78 TYR A C 1
ATOM 608 O O . TYR A 1 78 ? -9.097 -0.038 9.740 1.00 95.50 78 TYR A O 1
ATOM 616 N N . GLU A 1 79 ? -8.122 -0.119 11.758 1.00 95.62 79 GLU A N 1
ATOM 617 C CA . GLU A 1 79 ? -8.954 0.908 12.382 1.00 95.62 79 GLU A CA 1
ATOM 618 C C . GLU A 1 79 ? -8.438 2.322 12.064 1.00 95.62 79 GLU A C 1
ATOM 620 O O . GLU A 1 79 ? -7.303 2.684 12.375 1.00 95.62 79 GLU A O 1
ATOM 625 N N . SER A 1 80 ? -9.292 3.159 11.473 1.00 93.81 80 SER A N 1
ATOM 626 C CA . SER A 1 80 ? -9.048 4.585 11.231 1.00 93.81 80 SER A CA 1
ATOM 627 C C . SER A 1 80 ? -10.115 5.414 11.946 1.00 93.81 80 SER A C 1
ATOM 629 O O . SER A 1 80 ? -11.120 5.836 11.370 1.00 93.81 80 SER A O 1
ATOM 631 N N . TYR A 1 81 ? -9.905 5.617 13.247 1.00 94.38 81 TYR A N 1
ATOM 632 C CA . TYR A 1 81 ? -10.806 6.409 14.093 1.00 94.38 81 TYR A CA 1
ATOM 633 C C . TYR A 1 81 ? -10.279 7.811 14.406 1.00 94.38 81 TYR A C 1
ATOM 635 O O . TYR A 1 81 ? -11.036 8.666 14.858 1.00 94.38 81 TYR A O 1
ATOM 643 N N . GLN A 1 82 ? -8.990 8.062 14.168 1.00 92.62 82 GLN A N 1
ATOM 644 C CA . GLN A 1 82 ? -8.356 9.339 14.480 1.00 92.62 82 GLN A CA 1
ATOM 645 C C . GLN A 1 82 ? -8.107 10.160 13.209 1.00 92.62 82 GLN A C 1
ATOM 647 O O . GLN A 1 82 ? -7.573 9.615 12.240 1.00 92.62 82 GLN A O 1
ATOM 652 N N . PRO A 1 83 ? -8.458 11.460 13.204 1.00 92.62 83 PRO A N 1
ATOM 653 C CA . PRO A 1 83 ? -8.133 12.350 12.100 1.00 92.62 83 PRO A CA 1
ATOM 654 C C . PRO A 1 83 ? -6.619 12.656 12.045 1.00 92.62 83 PRO A C 1
ATOM 656 O O . PRO A 1 83 ? -5.959 12.614 13.083 1.00 92.62 83 PRO A O 1
ATOM 659 N N . PRO A 1 84 ? -6.072 13.040 10.874 1.00 95.19 84 PRO A N 1
ATOM 660 C CA . PRO A 1 84 ? -6.747 13.117 9.575 1.00 95.19 84 PRO A CA 1
ATOM 661 C C . PRO A 1 84 ? -7.140 11.741 9.010 1.00 95.19 84 PRO A C 1
ATOM 663 O O . PRO A 1 84 ? -6.391 10.776 9.113 1.00 95.19 84 PRO A O 1
ATOM 666 N N . TYR A 1 85 ? -8.321 11.664 8.385 1.00 96.00 85 TYR A N 1
ATOM 667 C CA . TYR A 1 85 ? -8.811 10.453 7.713 1.00 96.00 85 TYR A CA 1
ATOM 668 C C . TYR A 1 85 ? -8.186 10.334 6.323 1.00 96.00 85 TYR A C 1
ATOM 670 O O . TYR A 1 85 ? -8.843 10.525 5.297 1.00 96.00 85 TYR A O 1
ATOM 678 N N . GLU A 1 86 ? -6.884 10.074 6.288 1.00 96.81 86 GLU A N 1
ATOM 679 C CA . GLU A 1 86 ? -6.125 9.996 5.049 1.00 96.81 86 GLU A CA 1
ATOM 680 C C . GLU A 1 86 ? -5.082 8.885 5.076 1.00 96.81 86 GLU A C 1
ATOM 682 O O . GLU A 1 86 ? -4.403 8.662 6.072 1.00 96.81 86 GLU A O 1
ATOM 687 N N . LEU A 1 87 ? -4.911 8.218 3.941 1.00 97.06 87 LEU A N 1
ATOM 688 C CA . LEU A 1 87 ? -3.770 7.350 3.690 1.00 97.06 87 LEU A CA 1
ATOM 689 C C . LEU A 1 87 ? -2.814 8.057 2.740 1.00 97.06 87 LEU A C 1
ATOM 691 O O . LEU A 1 87 ? -3.229 8.618 1.723 1.00 97.06 87 LEU A O 1
ATOM 695 N N . ARG A 1 88 ? -1.521 8.013 3.050 1.00 97.88 88 ARG A N 1
ATOM 696 C CA . ARG A 1 88 ? -0.471 8.550 2.188 1.00 97.88 88 ARG A CA 1
ATOM 697 C C 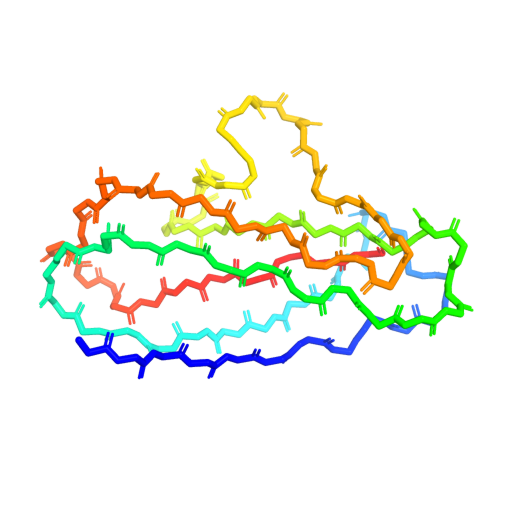. ARG A 1 88 ? 0.206 7.418 1.435 1.00 97.88 88 ARG A C 1
ATOM 699 O O . ARG A 1 88 ? 0.770 6.508 2.026 1.00 97.88 88 ARG A O 1
ATOM 706 N N . LEU A 1 89 ? 0.169 7.502 0.117 1.00 98.00 89 LEU A N 1
ATOM 707 C CA . LEU A 1 89 ? 0.881 6.625 -0.798 1.00 98.00 89 LEU A CA 1
ATOM 708 C C . LEU A 1 89 ? 2.287 7.204 -0.997 1.00 98.00 89 LEU A C 1
ATOM 710 O O . LEU A 1 89 ? 2.395 8.336 -1.463 1.00 98.00 89 LEU A O 1
ATOM 714 N N . LYS A 1 90 ? 3.340 6.467 -0.632 1.00 98.12 90 LYS A N 1
ATOM 715 C CA . LYS A 1 90 ? 4.753 6.807 -0.883 1.00 98.12 90 LYS A CA 1
ATOM 716 C C . LYS A 1 90 ? 5.273 5.872 -1.968 1.00 98.12 90 LYS A C 1
ATOM 718 O O . LYS A 1 90 ? 5.324 4.671 -1.724 1.00 98.12 90 LYS A O 1
ATOM 723 N N . GLY A 1 91 ? 5.666 6.397 -3.123 1.00 97.69 91 GLY A N 1
ATOM 724 C CA . GLY A 1 91 ? 6.210 5.580 -4.209 1.00 97.69 91 GLY A CA 1
ATOM 725 C C . GLY A 1 91 ? 7.462 6.167 -4.844 1.00 97.69 91 GLY A C 1
ATOM 726 O O . GLY A 1 91 ? 7.642 7.386 -4.846 1.00 97.69 91 GLY A O 1
ATOM 727 N N . TRP A 1 92 ? 8.327 5.299 -5.356 1.00 97.62 92 TRP A N 1
ATOM 728 C CA . TRP A 1 92 ? 9.581 5.643 -6.024 1.00 97.62 92 TRP A CA 1
ATOM 729 C C . TRP A 1 92 ? 9.885 4.658 -7.152 1.00 97.62 92 TRP A C 1
ATOM 731 O O . TRP A 1 92 ? 9.358 3.523 -7.105 1.00 97.62 92 TRP A O 1
#

Organism: NCBI:txid412755